Protein AF-A0A7K4G4E3-F1 (afdb_monomer)

Solvent-accessible surface area (backbone atoms only — not comparable to full-atom values): 9110 Å² total; per-residue (Å²): 132,83,66,64,87,77,74,51,61,65,72,62,51,48,51,67,51,49,50,60,50,50,50,50,53,49,53,54,52,49,50,55,51,52,54,52,49,54,35,45,72,76,30,66,53,52,35,51,12,53,59,68,32,43,65,60,52,48,51,53,50,51,51,33,51,50,55,17,52,54,46,23,55,55,30,32,52,26,49,74,71,69,35,61,68,57,23,52,50,48,53,55,49,45,54,56,48,45,54,51,52,38,53,52,48,38,54,53,44,64,68,41,46,66,55,53,40,55,76,66,67,50,54,74,77,29,40,53,53,20,50,56,53,43,52,56,49,42,68,49,40,52,64,50,33,52,48,35,43,52,48,22,52,27,58,37,75,68,40,59,67,61,38,53,52,54,55,56,57,74,78,107

Mean predicted aligned error: 9.21 Å

Sequence (172 aa):
MNNELIEQPIPKLIRKIATPASIGFFFSSMYNVVDTYWAGQLSTTALAAMTLSFPIFFLIIALGSGVGQGVTALVTNALGANDKEKAKTYATQSLTYALIATIILMIVGLFATPYLLQVMNAPSDVAKLAIDYTTIIFLGTFSFIITFAMNSLLNSTGDTKTFRNALVISFV

Foldseek 3Di:
DDPPVPPDDPVVVCCVPVVVVVVVVVVVVVVVVVVLVVLVVVDPLSSLLVVLLVVLLVVLVVVLLVLLVVLLVQLLVCVVVVNVVSNVVSLVVSLVVLQVSLVVSLVCSLVCLLVSCVVVVHDPSSSVSNSVVNNVVSVCSSVVSNLSSVLSSCVSVVNVVVNVVSVVVVVD

Secondary structure (DSSP, 8-state):
---HHHHS-HHHHHHHHHHHHHHHHHHHHHHHHHHHHHHHHH-HHHHHHHHHHHHHHHHHHHHHHHHHHHHHHHHHHHHHTT-HHHHHHHHHHHHHHHHHHHHHHHHHHHHHHHHHHHHTT--HHH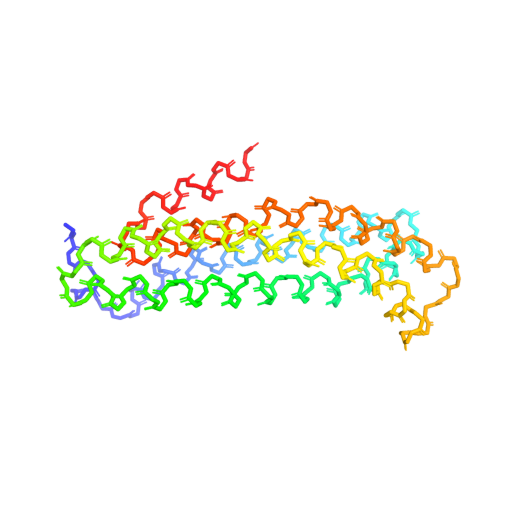HHHHHHHHHHHHHHHHHHHHHHHHHHHHHHTT-HHHHHHHHHHHT-

Nearest PDB structures (foldseek):
  4mlb-assembly1_C  TM=8.288E-01  e=1.553E-05  Pyrococcus furiosus
  6z70-assembly1_A  TM=7.415E-01  e=1.907E-02  Aquifex aeolicus VF5
  7php-assembly1_A  TM=7.989E-01  e=2.848E-02  Vibrio cholerae RC385
  6z71-assembly1_B  TM=7.756E-01  e=5.742E-02  Aquifex aeolicus VF5
  6fv7-assembly1_B  TM=7.492E-01  e=1.217E-01  Aquifex aeolicus VF5

Radius of gyration: 20.1 Å; Cα contacts (8 Å, |Δi|>4): 116; chains: 1; bounding box: 51×31×51 Å

Structure (mmCIF, N/CA/C/O backbone):
data_AF-A0A7K4G4E3-F1
#
_entry.id   AF-A0A7K4G4E3-F1
#
loop_
_atom_site.group_PDB
_atom_site.id
_atom_site.type_symbol
_atom_site.label_atom_id
_atom_site.label_alt_id
_atom_site.label_comp_id
_atom_site.label_asym_id
_atom_site.label_entity_id
_atom_site.label_seq_id
_atom_site.pdbx_PDB_ins_code
_atom_site.Cartn_x
_atom_site.Cartn_y
_atom_site.Cartn_z
_atom_site.occupancy
_atom_site.B_iso_or_equiv
_atom_site.auth_seq_id
_atom_site.auth_comp_id
_atom_site.auth_asym_id
_atom_site.auth_atom_id
_atom_site.pdbx_PDB_model_num
ATOM 1 N N . MET A 1 1 ? -23.482 13.261 18.204 1.00 39.91 1 MET A N 1
ATOM 2 C CA . MET A 1 1 ? -23.391 12.817 16.797 1.00 39.91 1 MET A CA 1
ATOM 3 C C . MET A 1 1 ? -24.754 13.088 16.192 1.00 39.91 1 MET A C 1
ATOM 5 O O . MET A 1 1 ? -25.700 12.445 16.613 1.00 39.91 1 MET A O 1
ATOM 9 N N . ASN A 1 2 ? -24.886 14.124 15.361 1.00 41.53 2 ASN A N 1
ATOM 10 C CA . ASN A 1 2 ? -26.189 14.537 14.830 1.00 41.53 2 ASN A CA 1
ATOM 11 C C . ASN A 1 2 ? -26.742 13.454 13.892 1.00 41.53 2 ASN A C 1
ATOM 13 O O . ASN A 1 2 ? -26.044 13.030 12.972 1.00 41.53 2 ASN A O 1
ATOM 17 N N . ASN A 1 3 ? -27.994 13.051 14.118 1.00 50.66 3 ASN A N 1
ATOM 18 C CA . ASN A 1 3 ? -28.762 12.041 13.376 1.00 50.66 3 ASN A CA 1
ATOM 19 C C . ASN A 1 3 ? -29.120 12.451 11.923 1.00 50.66 3 ASN A C 1
ATOM 21 O O . ASN A 1 3 ? -30.093 11.961 11.354 1.00 50.66 3 ASN A O 1
ATOM 25 N N . GLU A 1 4 ? -28.322 13.306 11.269 1.00 54.94 4 GLU A N 1
ATOM 26 C CA . GLU A 1 4 ? -28.583 13.777 9.895 1.00 54.94 4 GLU A CA 1
ATOM 27 C C . GLU A 1 4 ? -28.632 12.641 8.858 1.00 54.94 4 GLU A C 1
ATOM 29 O O . GLU A 1 4 ? -29.233 12.807 7.798 1.00 54.94 4 GLU A O 1
ATOM 34 N N . LEU A 1 5 ? -28.006 11.495 9.153 1.00 55.41 5 LEU A N 1
ATOM 35 C CA . LEU A 1 5 ? -27.989 10.319 8.277 1.00 55.41 5 LEU A CA 1
ATOM 36 C C . LEU A 1 5 ? -29.345 9.596 8.202 1.00 55.41 5 LEU A C 1
ATOM 38 O O . LEU A 1 5 ? -29.555 8.830 7.267 1.00 55.41 5 LEU A O 1
ATOM 42 N N . ILE A 1 6 ? -30.245 9.827 9.164 1.00 60.56 6 ILE A N 1
ATOM 43 C CA . ILE A 1 6 ? -31.520 9.098 9.297 1.00 60.56 6 ILE A CA 1
ATOM 44 C C . ILE A 1 6 ? -32.721 9.996 8.947 1.00 60.56 6 ILE A C 1
ATOM 46 O O . ILE A 1 6 ? -33.766 9.502 8.539 1.00 60.56 6 ILE A O 1
ATOM 50 N N . GLU A 1 7 ? -32.575 11.320 9.060 1.00 62.88 7 GLU A N 1
ATOM 51 C CA . GLU A 1 7 ? -33.688 12.273 8.915 1.00 62.88 7 GLU A CA 1
ATOM 52 C C . GLU A 1 7 ? -33.800 12.919 7.522 1.00 62.88 7 GLU A C 1
ATOM 54 O O . GLU A 1 7 ? -34.852 13.455 7.173 1.00 62.88 7 GLU A O 1
ATOM 59 N N . GLN A 1 8 ? -32.740 12.900 6.703 1.00 67.50 8 GLN A N 1
ATOM 60 C CA . GLN A 1 8 ? -32.761 13.565 5.394 1.00 67.50 8 GLN A CA 1
ATOM 61 C C . GLN A 1 8 ? -33.267 12.656 4.263 1.00 67.50 8 GLN A C 1
ATOM 63 O O . GLN A 1 8 ? -32.944 11.469 4.227 1.00 67.50 8 GLN A O 1
ATOM 68 N N . PRO A 1 9 ? -33.996 13.211 3.272 1.00 78.69 9 PRO A N 1
ATOM 69 C CA . PRO A 1 9 ? -34.456 12.442 2.123 1.00 78.69 9 PRO A CA 1
ATOM 70 C C . PRO A 1 9 ? -33.269 11.844 1.355 1.00 78.69 9 PRO A C 1
ATOM 72 O O . PRO A 1 9 ? -32.322 12.556 1.001 1.00 78.69 9 PRO A O 1
ATOM 75 N N . ILE A 1 10 ? -33.360 10.541 1.062 1.00 80.19 10 ILE A N 1
ATOM 76 C CA . ILE A 1 10 ? -32.310 9.714 0.438 1.00 80.19 10 ILE A CA 1
ATOM 77 C C . ILE A 1 10 ? -31.594 10.419 -0.738 1.00 80.19 10 ILE A C 1
ATOM 79 O O . ILE A 1 10 ? -30.362 10.433 -0.743 1.00 80.19 10 ILE A O 1
ATOM 83 N N . PRO A 1 11 ? -32.279 11.090 -1.692 1.00 81.62 11 PRO A N 1
ATOM 84 C CA . PRO A 1 11 ? -31.605 11.742 -2.821 1.00 81.62 11 PRO A CA 1
ATOM 85 C C . PRO A 1 11 ? -30.674 12.894 -2.410 1.00 81.62 11 PRO A C 1
ATOM 87 O O . PRO A 1 11 ? -29.607 13.079 -2.999 1.00 81.62 11 PRO A O 1
ATOM 90 N N . LYS A 1 12 ? -31.053 13.672 -1.386 1.00 80.31 12 LYS A N 1
ATOM 91 C CA . LYS A 1 12 ? -30.255 14.803 -0.884 1.00 80.31 12 LYS A CA 1
ATOM 92 C C . LYS A 1 12 ? -29.015 14.301 -0.148 1.00 80.31 12 LYS A C 1
ATOM 94 O O . LYS A 1 12 ? -27.931 14.858 -0.323 1.00 80.31 12 LYS A O 1
ATOM 99 N N . LEU A 1 13 ? -29.172 13.216 0.608 1.00 78.81 13 LEU A N 1
ATOM 100 C CA . LEU A 1 13 ? -28.081 12.560 1.319 1.00 78.81 13 LEU A CA 1
ATOM 101 C C . LEU A 1 13 ? -27.072 11.927 0.350 1.00 78.81 13 LEU A C 1
ATOM 103 O O . LEU A 1 13 ? -25.873 12.181 0.472 1.00 78.81 13 LEU A O 1
ATOM 107 N N . ILE A 1 14 ? -27.552 11.197 -0.665 1.00 82.06 14 ILE A N 1
ATOM 108 C CA . ILE A 1 14 ? -26.699 10.640 -1.725 1.00 82.06 14 ILE A CA 1
ATOM 109 C C . ILE A 1 14 ? -25.910 11.760 -2.395 1.00 82.06 14 ILE A C 1
ATOM 111 O O . ILE A 1 14 ? -24.695 11.656 -2.505 1.00 82.06 14 ILE A O 1
ATOM 115 N N . ARG A 1 15 ? -26.549 12.870 -2.782 1.00 83.50 15 ARG A N 1
ATOM 116 C CA . ARG A 1 15 ? -25.844 13.972 -3.452 1.00 83.50 15 ARG A CA 1
ATOM 117 C C . ARG A 1 15 ? -24.794 14.632 -2.548 1.00 83.50 15 ARG A C 1
ATOM 119 O O . ARG A 1 15 ? -23.713 14.960 -3.035 1.00 83.50 15 ARG A O 1
ATOM 126 N N . LYS A 1 16 ? -25.070 14.776 -1.246 1.00 79.50 16 LYS A N 1
ATOM 127 C CA . LYS A 1 16 ? -24.136 15.342 -0.251 1.00 79.50 16 LYS A CA 1
ATOM 128 C C . LYS A 1 16 ? -22.872 14.487 -0.077 1.00 79.50 16 LYS A C 1
ATOM 130 O O . LYS A 1 16 ? -21.809 15.053 0.150 1.00 79.50 16 LYS A O 1
ATOM 135 N N . ILE A 1 17 ? -22.973 13.161 -0.208 1.00 77.06 17 ILE A N 1
ATOM 136 C CA . ILE A 1 17 ? -21.845 12.223 -0.039 1.00 77.06 17 ILE A CA 1
ATOM 137 C C . ILE A 1 17 ? -21.164 11.908 -1.379 1.00 77.06 17 ILE A C 1
ATOM 139 O O . ILE A 1 17 ? -19.941 11.961 -1.493 1.00 77.06 17 ILE A O 1
ATOM 143 N N . ALA A 1 18 ? -21.948 11.613 -2.414 1.00 81.69 18 ALA A N 1
ATOM 144 C CA . ALA A 1 18 ? -21.447 11.183 -3.714 1.00 81.69 18 ALA A CA 1
ATOM 145 C C . ALA A 1 18 ? -20.700 12.298 -4.452 1.00 81.69 18 ALA A C 1
ATOM 147 O O . ALA A 1 18 ? -19.708 12.011 -5.112 1.00 81.69 18 ALA A O 1
ATOM 148 N N . THR A 1 19 ? -21.129 13.560 -4.330 1.00 84.06 19 THR A N 1
ATOM 149 C CA . THR A 1 19 ? -20.460 14.686 -5.008 1.00 84.06 19 THR A CA 1
ATOM 150 C C . THR A 1 19 ? -19.003 14.851 -4.550 1.00 84.06 19 THR A C 1
ATOM 152 O O . THR A 1 19 ? -18.118 14.769 -5.402 1.00 84.06 19 THR A O 1
ATOM 155 N N . PRO A 1 20 ? -18.697 15.019 -3.245 1.00 78.75 20 PRO A N 1
ATOM 156 C CA . PRO A 1 20 ? -17.308 15.138 -2.800 1.00 78.75 20 PRO A CA 1
ATOM 157 C C . PRO A 1 20 ? -16.498 13.857 -3.039 1.00 78.75 20 PRO A C 1
ATOM 159 O O . PRO A 1 20 ? -15.338 13.949 -3.435 1.00 78.75 20 PRO A O 1
ATOM 162 N N . ALA A 1 21 ? -17.097 12.671 -2.876 1.00 75.88 21 ALA A N 1
ATOM 163 C CA . ALA A 1 21 ? -16.414 11.409 -3.163 1.00 75.88 21 ALA A CA 1
ATOM 164 C C . ALA A 1 21 ? -16.020 11.286 -4.647 1.00 75.88 21 ALA A C 1
ATOM 166 O O . ALA A 1 21 ? -14.882 10.943 -4.954 1.00 75.88 21 ALA A O 1
ATOM 167 N N . SER A 1 22 ? -16.929 11.624 -5.568 1.00 86.50 22 SER A N 1
ATOM 168 C CA . SER A 1 22 ? -16.677 11.556 -7.016 1.00 86.50 22 SER A CA 1
ATOM 169 C C . SER A 1 22 ? -15.580 12.526 -7.449 1.00 86.50 22 SER A C 1
ATOM 171 O O . SER A 1 22 ? -14.731 12.166 -8.258 1.00 86.50 22 SER A O 1
ATOM 173 N N . ILE A 1 23 ? -15.560 13.735 -6.876 1.00 88.50 23 ILE A N 1
ATOM 174 C CA . ILE A 1 23 ? -14.480 14.704 -7.100 1.00 88.50 23 ILE A CA 1
ATOM 175 C C . ILE A 1 23 ? -13.144 14.128 -6.605 1.00 88.50 23 ILE A C 1
ATOM 177 O O . ILE A 1 23 ? -12.150 14.198 -7.322 1.00 88.50 23 ILE A O 1
ATOM 181 N N . GLY A 1 24 ? -13.124 13.502 -5.423 1.00 78.38 24 GLY A N 1
ATOM 182 C CA . GLY A 1 24 ? -11.931 12.835 -4.893 1.00 78.38 24 GLY A CA 1
ATOM 183 C C . GLY A 1 24 ? -11.394 11.740 -5.822 1.00 78.38 24 GLY A C 1
ATOM 184 O O . GLY A 1 24 ? -10.208 11.740 -6.151 1.00 78.38 24 GLY A O 1
ATOM 185 N N . PHE A 1 25 ? -12.268 10.854 -6.310 1.00 83.44 25 PHE A N 1
ATOM 186 C CA . PHE A 1 25 ? -11.887 9.828 -7.287 1.00 83.44 25 PHE A CA 1
ATOM 187 C C . PHE A 1 25 ? -11.391 10.430 -8.606 1.00 83.44 25 PHE A C 1
ATOM 189 O O . PHE A 1 25 ? -10.389 9.963 -9.140 1.00 83.44 25 PHE A O 1
ATOM 196 N N . PHE A 1 26 ? -12.024 11.498 -9.101 1.00 89.38 26 PHE A N 1
ATOM 197 C CA . PHE A 1 26 ? -11.589 12.188 -10.318 1.00 89.38 26 PHE A CA 1
ATOM 198 C C . PHE A 1 26 ? -10.159 12.734 -10.197 1.00 89.38 26 PHE A C 1
ATOM 200 O O . PHE A 1 26 ? -9.329 12.480 -11.070 1.00 89.38 26 PHE A O 1
ATOM 207 N N . PHE A 1 27 ? -9.842 13.433 -9.103 1.00 87.75 27 PHE A N 1
ATOM 208 C CA . PHE A 1 27 ? -8.487 13.943 -8.873 1.00 87.75 27 PHE A CA 1
ATOM 209 C C . PHE A 1 27 ? -7.467 12.818 -8.653 1.00 87.75 27 PHE A C 1
ATOM 211 O O . PHE A 1 27 ? -6.346 12.918 -9.146 1.00 87.75 27 PHE A O 1
ATOM 218 N N . SER A 1 28 ? -7.855 11.724 -7.990 1.00 76.62 28 SER A N 1
ATOM 219 C CA . SER A 1 28 ? -7.003 10.536 -7.848 1.00 76.62 28 SER A CA 1
ATOM 220 C C . SER A 1 28 ? -6.675 9.901 -9.206 1.00 76.62 28 SER A C 1
ATOM 222 O O . SER A 1 28 ? -5.514 9.594 -9.485 1.00 76.62 28 SER A O 1
ATOM 224 N N . SER A 1 29 ? -7.658 9.768 -10.098 1.00 83.56 29 SER A N 1
ATOM 225 C CA . SER A 1 29 ? -7.419 9.292 -11.465 1.00 83.56 29 SER A CA 1
ATOM 226 C C . SER A 1 29 ? -6.572 10.274 -12.279 1.00 83.56 29 SER A C 1
ATOM 228 O O . SER A 1 29 ? -5.651 9.842 -12.966 1.00 83.56 29 SER A O 1
ATOM 230 N N . MET A 1 30 ? -6.817 11.585 -12.172 1.00 86.88 30 MET A N 1
ATOM 231 C CA . MET A 1 30 ? -6.000 12.609 -12.840 1.00 86.88 30 MET A CA 1
ATOM 232 C C . MET A 1 30 ? -4.540 12.572 -12.383 1.00 86.88 30 MET A C 1
ATOM 234 O O . MET A 1 30 ? -3.652 12.693 -13.221 1.00 86.88 30 MET A O 1
ATOM 238 N N . TYR A 1 31 ? -4.281 12.355 -11.092 1.00 82.19 31 TYR A N 1
ATOM 239 C CA . TYR A 1 31 ? -2.923 12.187 -10.572 1.00 82.19 31 TYR A CA 1
ATOM 240 C C . TYR A 1 31 ? -2.199 11.014 -11.250 1.00 82.19 31 TYR A C 1
ATOM 242 O O . TYR A 1 31 ? -1.094 11.191 -11.754 1.00 82.19 31 TYR A O 1
ATOM 250 N N . ASN A 1 32 ? -2.860 9.855 -11.366 1.00 83.25 32 ASN A N 1
ATOM 251 C CA . ASN A 1 32 ? -2.302 8.697 -12.078 1.00 83.25 32 ASN A CA 1
ATOM 252 C C . ASN A 1 32 ? -2.019 9.006 -13.560 1.00 83.25 32 ASN A C 1
ATOM 254 O O . ASN A 1 32 ? -1.000 8.579 -14.100 1.00 83.25 32 ASN A O 1
ATOM 258 N N . VAL A 1 33 ? -2.896 9.769 -14.225 1.00 85.62 33 VAL A N 1
ATOM 259 C CA . VAL A 1 33 ? -2.691 10.189 -15.623 1.00 85.62 33 VAL A CA 1
ATOM 260 C C . VAL A 1 33 ? -1.483 11.113 -15.755 1.00 85.62 33 VAL A C 1
ATOM 262 O O . VAL A 1 33 ? -0.686 10.931 -16.671 1.00 85.62 33 VAL A O 1
ATOM 265 N N . VAL A 1 34 ? -1.330 12.087 -14.856 1.00 86.75 34 VAL A N 1
ATOM 266 C CA . VAL A 1 34 ? -0.198 13.025 -14.870 1.00 86.75 34 VAL A CA 1
ATOM 267 C C . VAL A 1 34 ? 1.122 12.285 -14.659 1.00 86.75 34 VAL A C 1
ATOM 269 O O . VAL A 1 34 ? 2.065 12.520 -15.412 1.00 86.75 34 VAL A O 1
ATOM 272 N N . ASP A 1 35 ? 1.177 11.361 -13.701 1.00 82.75 35 ASP A N 1
ATOM 273 C CA . ASP A 1 35 ? 2.369 10.547 -13.433 1.00 82.75 35 ASP A CA 1
ATOM 274 C C . ASP A 1 35 ? 2.757 9.700 -14.658 1.00 82.75 35 ASP A C 1
ATOM 276 O O . ASP A 1 35 ? 3.883 9.755 -15.155 1.00 82.75 35 ASP A O 1
ATOM 280 N N . THR A 1 36 ? 1.764 9.033 -15.255 1.00 81.50 36 THR A N 1
ATOM 281 C CA . THR A 1 36 ? 1.933 8.257 -16.493 1.00 81.50 36 THR A CA 1
ATOM 282 C C . THR A 1 36 ? 2.391 9.129 -17.666 1.00 81.50 36 THR A C 1
ATOM 284 O O . THR A 1 36 ? 3.241 8.715 -18.457 1.00 81.50 36 THR A O 1
ATOM 287 N N . TYR A 1 37 ? 1.852 10.344 -17.791 1.00 84.81 37 TYR A N 1
ATOM 288 C CA . TYR A 1 37 ? 2.214 11.284 -18.850 1.00 84.81 37 TYR A CA 1
ATOM 289 C C . TYR A 1 37 ? 3.678 11.722 -18.741 1.00 84.81 37 TYR A C 1
ATOM 291 O O . TYR A 1 37 ? 4.408 11.670 -19.733 1.00 84.81 37 TYR A O 1
ATOM 299 N N . TRP A 1 38 ? 4.133 12.103 -17.545 1.00 82.94 38 TRP A N 1
ATOM 300 C CA . TRP A 1 38 ? 5.530 12.484 -17.320 1.00 82.94 38 TRP A CA 1
ATOM 301 C C . TRP A 1 38 ? 6.488 11.303 -17.501 1.00 82.94 38 TRP A C 1
ATOM 303 O O . TRP A 1 38 ? 7.534 11.467 -18.131 1.00 82.94 38 TRP A O 1
ATOM 313 N N . ALA A 1 39 ? 6.110 10.104 -17.050 1.00 79.38 39 ALA A N 1
ATOM 314 C CA . ALA A 1 39 ? 6.875 8.884 -17.309 1.00 79.38 39 ALA A CA 1
ATOM 315 C C . ALA A 1 39 ? 7.008 8.593 -18.818 1.00 79.38 39 ALA A C 1
ATOM 317 O O . ALA A 1 39 ? 8.088 8.234 -19.290 1.00 79.38 39 ALA A O 1
ATOM 318 N N . GLY A 1 40 ? 5.939 8.809 -19.593 1.00 80.81 40 GLY A N 1
ATOM 319 C CA . GLY A 1 40 ? 5.952 8.676 -21.053 1.00 80.81 40 GLY A CA 1
ATOM 320 C C . GLY A 1 40 ? 6.807 9.723 -21.773 1.00 80.81 40 GLY A C 1
ATOM 321 O O . GLY A 1 40 ? 7.419 9.402 -22.790 1.00 80.81 40 GLY A O 1
ATOM 322 N N . GLN A 1 41 ? 6.890 10.949 -21.245 1.00 83.06 41 GLN A N 1
ATOM 323 C CA . GLN A 1 41 ? 7.772 12.002 -21.771 1.00 83.06 41 GLN A CA 1
ATOM 324 C C . GLN A 1 41 ? 9.258 11.723 -21.494 1.00 83.06 41 GLN A C 1
ATOM 326 O O . GLN A 1 41 ? 10.107 12.133 -22.282 1.00 83.06 41 GLN A O 1
ATOM 331 N N . LEU A 1 42 ? 9.580 11.018 -20.404 1.00 81.62 42 LEU A N 1
ATOM 332 C CA . LEU A 1 42 ? 10.951 10.605 -20.083 1.00 81.62 42 LEU A CA 1
ATOM 333 C C . LEU A 1 42 ? 11.477 9.547 -21.062 1.00 81.62 42 LEU A C 1
ATOM 335 O O . LEU A 1 42 ? 12.580 9.690 -21.586 1.00 81.62 42 LEU A O 1
ATOM 339 N N . SER A 1 43 ? 10.715 8.472 -21.286 1.00 84.44 43 SER A N 1
ATOM 340 C CA . SER A 1 43 ? 11.030 7.429 -22.271 1.00 84.44 43 SER A CA 1
ATOM 341 C C . SER A 1 43 ? 9.869 6.441 -22.416 1.00 84.44 43 SER A C 1
ATOM 343 O O . SER A 1 43 ? 9.199 6.096 -21.441 1.00 84.44 43 SER A O 1
ATOM 345 N N . THR A 1 44 ? 9.694 5.878 -23.613 1.00 85.31 44 THR A N 1
ATOM 346 C CA . THR A 1 44 ? 8.781 4.745 -23.841 1.00 85.31 44 THR A CA 1
ATOM 347 C C . THR A 1 44 ? 9.156 3.524 -22.994 1.00 85.31 44 THR A C 1
ATOM 349 O O . THR A 1 44 ? 8.270 2.827 -22.497 1.00 85.31 44 THR A O 1
ATOM 352 N N . THR A 1 45 ? 10.453 3.300 -22.756 1.00 84.56 45 THR A N 1
ATOM 353 C CA . THR A 1 45 ? 10.972 2.231 -21.888 1.00 84.56 45 THR A CA 1
ATOM 354 C C . THR A 1 45 ? 10.577 2.456 -20.424 1.00 84.56 45 THR A C 1
ATOM 356 O O . THR A 1 45 ? 10.241 1.498 -19.730 1.00 84.56 45 THR A O 1
ATOM 359 N N . ALA A 1 46 ? 10.557 3.711 -19.954 1.00 82.75 46 ALA A N 1
ATOM 360 C CA . ALA A 1 46 ? 10.167 4.050 -18.582 1.00 82.75 46 ALA A CA 1
ATOM 361 C C . ALA A 1 46 ? 8.666 3.814 -18.345 1.00 82.75 46 ALA A C 1
ATOM 363 O O . ALA A 1 46 ? 8.281 3.179 -17.363 1.00 82.75 46 ALA A O 1
ATOM 364 N N . LEU A 1 47 ? 7.823 4.236 -19.291 1.00 84.75 47 LEU A N 1
ATOM 365 C CA . LEU A 1 47 ? 6.383 3.976 -19.244 1.00 84.75 47 LEU A CA 1
ATOM 366 C C . LEU A 1 47 ? 6.055 2.470 -19.283 1.00 84.75 47 LEU A C 1
ATOM 368 O O . LEU A 1 47 ? 5.196 1.992 -18.533 1.00 84.75 47 LEU A O 1
ATOM 372 N N . ALA A 1 48 ? 6.758 1.706 -20.124 1.00 85.56 48 ALA A N 1
ATOM 373 C CA . ALA A 1 48 ? 6.610 0.253 -20.186 1.00 85.56 48 ALA A CA 1
ATOM 374 C C . ALA A 1 48 ? 7.026 -0.421 -18.866 1.00 85.56 48 ALA A C 1
ATOM 376 O O . ALA A 1 48 ? 6.307 -1.288 -18.367 1.00 85.56 48 ALA A O 1
ATOM 377 N N . ALA A 1 49 ? 8.135 0.015 -18.261 1.00 86.50 49 ALA A N 1
ATOM 378 C CA . ALA A 1 49 ? 8.608 -0.501 -16.978 1.00 86.50 49 ALA A CA 1
ATOM 379 C C . ALA A 1 49 ? 7.606 -0.238 -15.844 1.00 86.50 49 ALA A C 1
ATOM 381 O O . ALA A 1 49 ? 7.318 -1.143 -15.056 1.00 86.50 49 ALA A O 1
ATOM 382 N N . MET A 1 50 ? 7.015 0.960 -15.795 1.00 86.06 50 MET A N 1
ATOM 383 C CA . MET A 1 50 ? 5.976 1.304 -14.820 1.00 86.06 50 MET A CA 1
ATOM 384 C C . MET A 1 50 ? 4.739 0.406 -14.976 1.00 86.06 50 MET A C 1
ATOM 386 O O . MET A 1 50 ? 4.230 -0.140 -13.997 1.00 86.06 50 MET A O 1
ATOM 390 N N . THR A 1 51 ? 4.305 0.180 -16.218 1.00 86.25 51 THR A N 1
ATOM 391 C CA . THR A 1 51 ? 3.149 -0.677 -16.528 1.00 86.25 51 THR A CA 1
ATOM 392 C C . THR A 1 51 ? 3.395 -2.135 -16.129 1.00 86.25 51 THR A C 1
ATOM 394 O O . THR A 1 51 ? 2.517 -2.770 -15.548 1.00 86.25 51 THR A O 1
ATOM 397 N N . LEU A 1 52 ? 4.595 -2.668 -16.384 1.00 88.50 52 LEU A N 1
ATOM 398 C CA . LEU A 1 52 ? 4.970 -4.034 -15.992 1.00 88.50 52 LEU A CA 1
ATOM 399 C C . LEU A 1 52 ? 5.155 -4.198 -14.479 1.00 88.50 52 LEU A C 1
ATOM 401 O O . LEU A 1 52 ? 4.949 -5.289 -13.952 1.00 88.50 52 LEU A O 1
ATOM 405 N N . SER A 1 53 ? 5.505 -3.122 -13.774 1.00 88.06 53 SER A N 1
ATOM 406 C CA . SER A 1 53 ? 5.635 -3.125 -12.311 1.00 88.06 53 SER A CA 1
ATOM 407 C C . SER A 1 53 ? 4.273 -3.044 -11.607 1.00 88.06 53 SER A C 1
ATOM 409 O O . SER A 1 53 ? 4.148 -3.437 -10.446 1.00 88.06 53 SER A O 1
ATOM 411 N N . PHE A 1 54 ? 3.226 -2.574 -12.298 1.00 86.19 54 PHE A N 1
ATOM 412 C CA . PHE A 1 54 ? 1.903 -2.350 -11.711 1.00 86.19 54 PHE A CA 1
ATOM 413 C C . PHE A 1 54 ? 1.253 -3.610 -11.107 1.00 86.19 54 PHE A C 1
ATOM 415 O O . PHE A 1 54 ? 0.775 -3.525 -9.976 1.00 86.19 54 PHE A O 1
ATOM 422 N N . PRO A 1 55 ? 1.255 -4.797 -11.752 1.00 87.94 55 PRO A N 1
ATOM 423 C CA . PRO A 1 55 ? 0.736 -6.018 -11.130 1.00 87.94 55 PRO A CA 1
ATOM 424 C C . PRO A 1 55 ? 1.475 -6.399 -9.842 1.00 87.94 55 PRO A C 1
ATOM 426 O O . PRO A 1 55 ? 0.854 -6.874 -8.893 1.00 87.94 55 PRO A O 1
ATOM 429 N N . ILE A 1 56 ? 2.788 -6.153 -9.784 1.00 87.75 56 ILE A N 1
ATOM 430 C CA . ILE A 1 56 ? 3.598 -6.419 -8.589 1.00 87.75 56 ILE A CA 1
ATOM 431 C C . ILE A 1 56 ? 3.188 -5.463 -7.465 1.00 87.75 56 ILE A C 1
ATOM 433 O O . ILE A 1 56 ? 2.935 -5.895 -6.341 1.00 87.75 56 ILE A O 1
ATOM 437 N N . PHE A 1 57 ? 3.030 -4.176 -7.781 1.00 86.56 57 PHE A N 1
ATOM 438 C CA . PHE A 1 57 ? 2.506 -3.191 -6.837 1.00 86.56 57 PHE A CA 1
ATOM 439 C C . PHE A 1 57 ? 1.093 -3.545 -6.350 1.00 86.56 57 PHE A C 1
ATOM 441 O O . PHE A 1 57 ? 0.800 -3.471 -5.156 1.00 86.56 57 PHE A O 1
ATOM 448 N N . PHE A 1 58 ? 0.225 -4.006 -7.250 1.00 87.50 58 PHE A N 1
ATOM 449 C CA . PHE A 1 58 ? -1.127 -4.430 -6.906 1.00 87.50 58 PHE A CA 1
ATOM 450 C C . PHE A 1 58 ? -1.137 -5.620 -5.935 1.00 87.50 58 PHE A C 1
ATOM 452 O O . PHE A 1 58 ? -1.941 -5.634 -5.004 1.00 87.50 58 PHE A O 1
ATOM 459 N N . LEU A 1 59 ? -0.221 -6.584 -6.086 1.00 87.31 59 LEU A N 1
ATOM 460 C CA . LEU A 1 59 ? -0.068 -7.691 -5.134 1.00 87.31 59 LEU A CA 1
ATOM 461 C C . LEU A 1 59 ? 0.306 -7.199 -3.732 1.00 87.31 59 LEU A C 1
ATOM 463 O O . LEU A 1 59 ? -0.247 -7.688 -2.747 1.00 87.31 59 LEU A O 1
ATOM 467 N N . ILE A 1 60 ? 1.195 -6.208 -3.635 1.00 85.62 60 ILE A N 1
ATOM 468 C CA . ILE A 1 60 ? 1.569 -5.592 -2.355 1.00 85.62 60 ILE A CA 1
ATOM 469 C C . ILE A 1 60 ? 0.341 -4.956 -1.695 1.00 85.62 60 ILE A C 1
ATOM 471 O O . ILE A 1 60 ? 0.077 -5.204 -0.515 1.00 85.62 60 ILE A O 1
ATOM 475 N N . ILE A 1 61 ? -0.444 -4.188 -2.460 1.00 86.00 61 ILE A N 1
ATOM 476 C CA . ILE A 1 61 ? -1.684 -3.572 -1.968 1.00 86.00 61 ILE A CA 1
ATOM 477 C C . ILE A 1 61 ? -2.677 -4.646 -1.515 1.00 86.00 61 ILE A C 1
ATOM 479 O O . ILE A 1 61 ? -3.243 -4.535 -0.427 1.00 86.00 61 ILE A O 1
ATOM 483 N N . ALA A 1 62 ? -2.891 -5.684 -2.325 1.00 88.56 62 ALA A N 1
ATOM 484 C CA . ALA A 1 62 ? -3.837 -6.754 -2.028 1.00 88.56 62 ALA A CA 1
ATOM 485 C C . ALA A 1 62 ? -3.470 -7.488 -0.730 1.00 88.56 62 ALA A C 1
ATOM 487 O O . ALA A 1 62 ? -4.337 -7.740 0.108 1.00 88.56 62 ALA A O 1
ATOM 488 N N . LEU A 1 63 ? -2.185 -7.776 -0.524 1.00 86.00 63 LEU A N 1
ATOM 489 C CA . LEU A 1 63 ? -1.699 -8.445 0.681 1.00 86.00 63 LEU A CA 1
ATOM 490 C C . LEU A 1 63 ? -1.767 -7.530 1.909 1.00 86.00 63 LEU A C 1
ATOM 492 O O . LEU A 1 63 ? -2.246 -7.963 2.957 1.00 86.00 63 LEU A O 1
ATOM 496 N N . GLY A 1 64 ? -1.386 -6.255 1.776 1.00 84.56 64 GLY A N 1
ATOM 497 C CA . GLY A 1 64 ? -1.539 -5.262 2.844 1.00 84.56 64 GLY A CA 1
ATOM 498 C C . GLY A 1 64 ? -3.002 -5.064 3.256 1.00 84.56 64 GLY A C 1
ATOM 499 O O . GLY A 1 64 ? -3.323 -5.058 4.447 1.00 84.56 64 GLY A O 1
ATOM 500 N N . SER A 1 65 ? -3.907 -4.993 2.277 1.00 85.19 65 SER A N 1
ATOM 501 C CA . SER A 1 65 ? -5.353 -4.938 2.502 1.00 85.19 65 SER A CA 1
ATOM 502 C C . SER A 1 65 ? -5.881 -6.211 3.168 1.00 85.19 65 SER A C 1
ATOM 504 O O . SER A 1 65 ? -6.677 -6.120 4.101 1.00 85.19 65 SER A O 1
ATOM 506 N N . GLY A 1 66 ? -5.420 -7.392 2.747 1.00 87.56 66 GLY A N 1
ATOM 507 C CA . GLY A 1 66 ? -5.806 -8.671 3.347 1.00 87.56 66 GLY A CA 1
ATOM 508 C C . GLY A 1 66 ? -5.420 -8.770 4.824 1.00 87.56 66 GLY A C 1
ATOM 509 O O . GLY A 1 66 ? -6.258 -9.123 5.657 1.00 87.56 66 GLY A O 1
ATOM 510 N N . VAL A 1 67 ? -4.186 -8.383 5.167 1.00 84.81 67 VAL A N 1
ATOM 511 C CA . VAL A 1 67 ? -3.729 -8.308 6.566 1.00 84.81 67 VAL A CA 1
ATOM 512 C C . VAL A 1 67 ? -4.585 -7.316 7.352 1.00 84.81 67 VAL A C 1
ATOM 514 O O . VAL A 1 67 ? -5.085 -7.660 8.422 1.00 84.81 67 VAL A O 1
ATOM 517 N N . GLY A 1 68 ? -4.814 -6.119 6.806 1.00 84.44 68 GLY A N 1
ATOM 518 C CA . GLY A 1 68 ? -5.653 -5.101 7.439 1.00 84.44 68 GLY A CA 1
ATOM 519 C C . GLY A 1 68 ? -7.069 -5.597 7.751 1.00 84.44 68 GLY A C 1
ATOM 520 O O . GLY A 1 68 ? -7.531 -5.490 8.887 1.00 84.44 68 GLY A O 1
ATOM 521 N N . GLN A 1 69 ? -7.728 -6.237 6.783 1.00 86.19 69 GLN A N 1
ATOM 522 C CA . GLN A 1 69 ? -9.069 -6.796 6.971 1.00 86.19 69 GLN A CA 1
ATOM 523 C C . GLN A 1 69 ? -9.107 -7.914 8.023 1.00 86.19 69 GLN A C 1
ATOM 525 O O . GLN A 1 69 ? -10.037 -7.957 8.831 1.00 86.19 69 GLN A O 1
ATOM 530 N N . GLY A 1 70 ? -8.091 -8.783 8.065 1.00 87.38 70 GLY A N 1
ATOM 531 C CA . GLY A 1 70 ? -7.975 -9.815 9.099 1.00 87.38 70 GLY A CA 1
ATOM 532 C C . GLY A 1 70 ? -7.853 -9.223 10.507 1.00 87.38 70 GLY A C 1
ATOM 533 O O . GLY A 1 70 ? -8.535 -9.667 11.433 1.00 87.38 70 GLY A O 1
ATOM 534 N N . VAL A 1 71 ? -7.042 -8.172 10.659 1.00 85.69 71 VAL A N 1
ATOM 535 C CA . VAL A 1 71 ? -6.901 -7.432 11.923 1.00 85.69 71 VAL A CA 1
ATOM 536 C C . VAL A 1 71 ? -8.224 -6.794 12.325 1.00 85.69 71 VAL A C 1
ATOM 538 O O . VAL A 1 71 ? -8.639 -6.935 13.478 1.00 85.69 71 VAL A O 1
ATOM 541 N N . THR A 1 72 ? -8.915 -6.150 11.381 1.00 85.81 72 THR A N 1
ATOM 542 C CA . THR A 1 72 ? -10.214 -5.536 11.656 1.00 85.81 72 THR A CA 1
ATOM 543 C C . THR A 1 72 ? -11.236 -6.550 12.141 1.00 85.81 72 THR A C 1
ATOM 545 O O . THR A 1 72 ? -11.871 -6.325 13.168 1.00 85.81 72 THR A O 1
ATOM 548 N N . ALA A 1 73 ? -11.342 -7.705 11.484 1.00 87.69 73 ALA A N 1
ATOM 549 C CA . ALA A 1 73 ? -12.264 -8.754 11.906 1.00 87.69 73 ALA A CA 1
ATOM 550 C C . ALA A 1 73 ? -11.988 -9.233 13.345 1.00 87.69 73 ALA A C 1
ATOM 552 O O . ALA A 1 73 ? -12.915 -9.341 14.149 1.00 87.69 73 ALA A O 1
ATOM 553 N N . LEU A 1 74 ? -10.722 -9.482 13.700 1.00 87.44 74 LEU A N 1
ATOM 554 C CA . LEU A 1 74 ? -10.347 -9.960 15.038 1.00 87.44 74 LEU A CA 1
ATOM 555 C C . LEU A 1 74 ? -10.610 -8.915 16.130 1.00 87.44 74 LEU A C 1
ATOM 557 O O . LEU A 1 74 ? -11.189 -9.238 17.172 1.00 87.44 74 LEU A O 1
ATOM 561 N N . VAL A 1 75 ? -10.212 -7.662 15.895 1.00 86.56 75 VAL A N 1
ATOM 562 C CA . VAL A 1 75 ? -10.371 -6.576 16.873 1.00 86.56 75 VAL A CA 1
ATOM 563 C C . VAL A 1 75 ? -11.844 -6.206 17.038 1.00 86.56 75 VAL A C 1
ATOM 565 O O . VAL A 1 75 ? -12.313 -6.095 18.171 1.00 86.56 75 VAL A O 1
ATOM 568 N N . THR A 1 76 ? -12.603 -6.082 15.945 1.00 84.12 76 THR A N 1
ATOM 569 C CA . THR A 1 76 ? -14.044 -5.795 16.002 1.00 84.12 76 THR A CA 1
ATOM 570 C C . THR A 1 76 ? -14.816 -6.910 16.706 1.00 84.12 76 THR A C 1
ATOM 572 O O . THR A 1 76 ? -15.678 -6.607 17.529 1.00 84.12 76 THR A O 1
ATOM 575 N N . ASN A 1 77 ? -14.479 -8.184 16.477 1.00 88.06 77 ASN A N 1
ATOM 576 C CA . ASN A 1 77 ? -15.115 -9.297 17.190 1.00 88.06 77 ASN A CA 1
ATOM 577 C C . ASN A 1 77 ? -14.835 -9.258 18.703 1.00 88.06 77 ASN A C 1
ATOM 579 O O . ASN A 1 77 ? -15.756 -9.439 19.499 1.00 88.06 77 ASN A O 1
ATOM 583 N N . ALA A 1 78 ? -13.593 -8.979 19.116 1.00 86.94 78 ALA A N 1
ATOM 584 C CA . ALA A 1 78 ? -13.244 -8.859 20.536 1.00 86.94 78 ALA A CA 1
ATOM 585 C C . ALA A 1 78 ? -13.959 -7.676 21.214 1.00 86.94 78 ALA A C 1
ATOM 587 O O . ALA A 1 78 ? -14.475 -7.811 22.325 1.00 86.94 78 ALA A O 1
ATOM 588 N N . LEU A 1 79 ? -14.050 -6.535 20.522 1.00 83.81 79 LEU A N 1
ATOM 589 C CA . LEU A 1 79 ? -14.801 -5.371 20.995 1.00 83.81 79 LEU A CA 1
ATOM 590 C C . LEU A 1 79 ? -16.307 -5.656 21.085 1.00 83.81 79 LEU A C 1
ATOM 592 O O . LEU A 1 79 ? -16.931 -5.274 22.073 1.00 83.81 79 LEU A O 1
ATOM 596 N N . GLY A 1 80 ? -16.879 -6.361 20.105 1.00 84.81 80 GLY A N 1
ATOM 597 C CA . GLY A 1 80 ? -18.285 -6.780 20.111 1.00 84.81 80 GLY A CA 1
ATOM 598 C C . GLY A 1 80 ? -18.626 -7.742 21.254 1.00 84.81 80 GLY A C 1
ATOM 599 O O . GLY A 1 80 ? -19.725 -7.682 21.800 1.00 84.81 80 GLY A O 1
ATOM 600 N N . ALA A 1 81 ? -17.664 -8.564 21.683 1.00 89.94 81 ALA A N 1
ATOM 601 C CA . ALA A 1 81 ? -17.771 -9.415 22.870 1.00 89.94 81 ALA A CA 1
ATOM 602 C C . ALA A 1 81 ? -17.538 -8.664 24.201 1.00 89.94 81 ALA A C 1
ATOM 604 O O . ALA A 1 81 ? -17.536 -9.284 25.263 1.00 89.94 81 ALA A O 1
ATOM 605 N N . ASN A 1 82 ? -17.336 -7.340 24.159 1.00 86.31 82 ASN A N 1
ATOM 606 C CA . ASN A 1 82 ? -17.006 -6.482 25.302 1.00 86.31 82 ASN A CA 1
ATOM 607 C C . ASN A 1 82 ? -15.688 -6.867 26.022 1.00 86.31 82 ASN A C 1
ATOM 609 O O . ASN A 1 82 ? -15.455 -6.470 27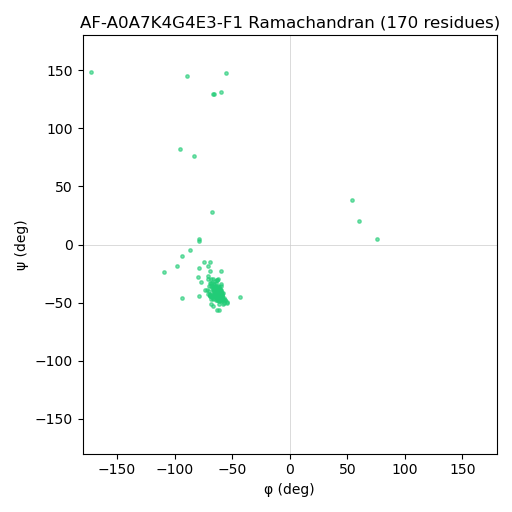.165 1.00 86.31 82 ASN A O 1
ATOM 613 N N . ASP A 1 83 ? -14.802 -7.609 25.345 1.00 89.75 83 ASP A N 1
ATOM 614 C CA . ASP A 1 83 ? -13.514 -8.083 25.865 1.00 89.75 83 ASP A CA 1
ATOM 615 C C . ASP A 1 83 ? -12.386 -7.122 25.451 1.00 89.75 83 ASP A C 1
ATOM 617 O O . ASP A 1 83 ? -11.672 -7.300 24.457 1.00 89.75 83 ASP A O 1
ATOM 621 N N . LYS A 1 84 ? -12.252 -6.039 26.223 1.00 82.69 84 LYS A N 1
ATOM 622 C CA . LYS A 1 84 ? -11.289 -4.959 25.947 1.00 82.69 84 LYS A CA 1
ATOM 623 C C . LYS A 1 84 ? -9.831 -5.400 26.094 1.00 82.69 84 LYS A C 1
ATOM 625 O O . LYS A 1 84 ? -8.965 -4.862 25.405 1.00 82.69 84 LYS A O 1
ATOM 630 N N . GLU A 1 85 ? -9.556 -6.368 26.966 1.00 86.75 85 GLU A N 1
ATOM 631 C CA . GLU A 1 85 ? -8.207 -6.912 27.158 1.00 86.75 85 GLU A CA 1
ATOM 632 C C . GLU A 1 85 ? -7.753 -7.695 25.923 1.00 86.75 85 GLU A C 1
ATOM 634 O O . GLU A 1 85 ? -6.658 -7.446 25.396 1.00 86.75 85 GLU A O 1
ATOM 639 N N . LYS A 1 86 ? -8.614 -8.572 25.386 1.00 86.62 86 LYS A N 1
ATOM 640 C CA . LYS A 1 86 ? -8.314 -9.268 24.127 1.00 86.62 86 LYS A CA 1
ATOM 641 C C . LYS A 1 86 ? -8.206 -8.309 22.952 1.00 86.62 86 LYS A C 1
ATOM 643 O O . LYS A 1 86 ? -7.277 -8.448 22.162 1.00 86.62 86 LYS A O 1
ATOM 648 N N . ALA A 1 87 ? -9.078 -7.305 22.859 1.00 81.12 87 ALA A N 1
ATOM 649 C CA . ALA A 1 87 ? -8.995 -6.304 21.795 1.00 81.12 87 ALA A CA 1
ATOM 650 C C . ALA A 1 87 ? -7.643 -5.563 21.800 1.00 81.12 87 ALA A C 1
ATOM 652 O O . ALA A 1 87 ? -7.015 -5.416 20.751 1.00 81.12 87 ALA A O 1
ATOM 653 N N . LYS A 1 88 ? -7.151 -5.161 22.982 1.00 81.50 88 LYS A N 1
ATOM 654 C CA . LYS A 1 88 ? -5.824 -4.541 23.132 1.00 81.50 88 LYS A CA 1
ATOM 655 C C . LYS A 1 88 ? -4.698 -5.496 22.731 1.00 81.50 88 LYS A C 1
ATOM 657 O O . LYS A 1 88 ? -3.748 -5.072 22.077 1.00 81.50 88 LYS A O 1
ATOM 662 N N . THR A 1 89 ? -4.818 -6.768 23.100 1.00 87.56 89 THR A N 1
ATOM 663 C CA . THR A 1 89 ? -3.826 -7.804 22.774 1.00 87.56 89 THR A CA 1
ATOM 664 C C . THR A 1 89 ? -3.761 -8.062 21.270 1.00 87.56 89 THR A C 1
ATOM 666 O O . THR A 1 89 ? -2.673 -8.110 20.702 1.00 87.56 89 THR A O 1
ATOM 669 N N . TYR A 1 90 ? -4.907 -8.157 20.593 1.00 86.81 90 TYR A N 1
ATOM 670 C CA . TYR A 1 90 ? -4.948 -8.281 19.136 1.00 86.81 90 TYR A CA 1
ATOM 671 C C . TYR A 1 90 ? -4.423 -7.030 18.439 1.00 86.81 90 TYR A C 1
ATOM 673 O O . TYR A 1 90 ? -3.708 -7.148 17.447 1.00 86.81 90 TYR A O 1
ATOM 681 N N . ALA A 1 91 ? -4.692 -5.840 18.981 1.00 81.50 91 ALA A N 1
ATOM 682 C CA . ALA A 1 91 ? -4.152 -4.604 18.432 1.00 81.50 91 ALA A CA 1
ATOM 683 C C . ALA A 1 91 ? -2.615 -4.570 18.478 1.00 81.50 91 ALA A C 1
ATOM 685 O O . ALA A 1 91 ? -1.978 -4.289 17.463 1.00 81.50 91 ALA A O 1
ATOM 686 N N . THR A 1 92 ? -1.993 -4.918 19.605 1.00 82.94 92 THR A N 1
ATOM 687 C CA . THR A 1 92 ? -0.523 -4.945 19.699 1.00 82.94 92 THR A CA 1
ATOM 688 C C . THR A 1 92 ? 0.091 -6.069 18.867 1.00 82.94 92 THR A C 1
ATOM 690 O O . THR A 1 92 ? 1.054 -5.824 18.139 1.00 82.94 92 THR A O 1
ATOM 693 N N . GLN A 1 93 ? -0.491 -7.271 18.895 1.00 87.94 93 GLN A N 1
ATOM 694 C CA . GLN A 1 93 ? -0.030 -8.397 18.074 1.00 87.94 93 GLN A CA 1
ATOM 695 C C . GLN A 1 93 ? -0.142 -8.106 16.576 1.00 87.94 93 GLN A C 1
ATOM 697 O O . GLN A 1 93 ? 0.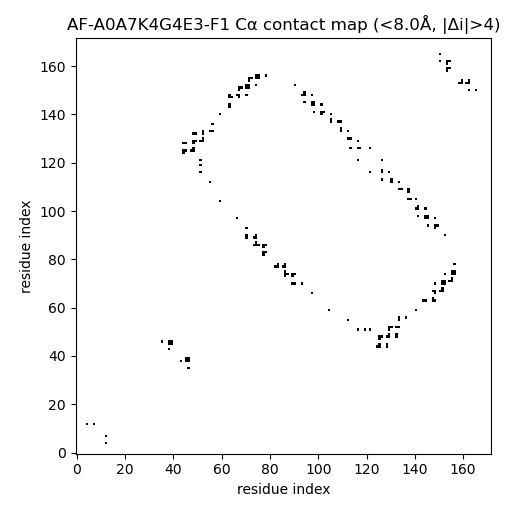744 -8.493 15.816 1.00 87.94 93 GLN A O 1
ATOM 702 N N . SER A 1 94 ? -1.187 -7.393 16.150 1.00 85.62 94 SER A N 1
ATOM 703 C CA . SER A 1 94 ? -1.376 -7.033 14.745 1.00 85.62 94 SER A CA 1
ATOM 704 C C . SER A 1 94 ? -0.252 -6.158 14.204 1.00 85.62 94 SER A C 1
ATOM 706 O O . SER A 1 94 ? 0.172 -6.355 13.069 1.00 85.62 94 SER A O 1
ATOM 708 N N . LEU A 1 95 ? 0.284 -5.244 15.019 1.00 83.44 95 LEU A N 1
ATOM 709 C CA . LEU A 1 95 ? 1.389 -4.382 14.617 1.00 83.44 95 LEU A CA 1
ATOM 710 C C . LEU A 1 95 ? 2.681 -5.193 14.454 1.00 83.44 95 LEU A C 1
ATOM 712 O O . LEU A 1 95 ? 3.384 -5.047 13.457 1.00 83.44 95 LEU A O 1
ATOM 716 N N . THR A 1 96 ? 2.962 -6.104 15.390 1.00 86.88 96 THR A N 1
ATOM 717 C CA . THR A 1 96 ? 4.094 -7.035 15.275 1.00 86.88 96 THR A CA 1
ATOM 718 C C . THR A 1 96 ? 3.946 -7.949 14.058 1.00 86.88 96 THR A C 1
ATOM 720 O O . THR A 1 96 ? 4.907 -8.145 13.315 1.00 86.88 96 THR A O 1
ATOM 723 N N . TYR A 1 97 ? 2.743 -8.468 13.805 1.00 87.25 97 TYR A N 1
ATOM 724 C CA . TYR A 1 97 ? 2.469 -9.307 12.642 1.00 87.25 97 TYR A CA 1
ATOM 725 C C . TYR A 1 97 ? 2.612 -8.529 11.330 1.00 87.25 97 TYR A C 1
ATOM 727 O O . TYR A 1 97 ? 3.214 -9.036 10.390 1.00 87.25 97 TYR A O 1
ATOM 735 N N . ALA A 1 98 ? 2.140 -7.282 11.276 1.00 85.75 98 ALA A N 1
ATOM 736 C CA . ALA A 1 98 ? 2.294 -6.403 10.120 1.00 85.75 98 ALA A CA 1
ATOM 737 C C . ALA A 1 98 ? 3.774 -6.131 9.799 1.00 85.75 98 ALA A C 1
ATOM 739 O O . ALA A 1 98 ? 4.166 -6.178 8.631 1.00 85.75 98 ALA A O 1
ATOM 740 N N . LEU A 1 99 ? 4.616 -5.923 10.819 1.00 86.56 99 LEU A N 1
ATOM 741 C CA . LEU A 1 99 ? 6.067 -5.775 10.647 1.00 86.56 99 LEU A CA 1
ATOM 742 C C . LEU A 1 99 ? 6.704 -7.043 10.062 1.00 86.56 99 LEU A C 1
ATOM 744 O O . LEU A 1 99 ? 7.447 -6.966 9.084 1.00 86.56 99 LEU A O 1
ATOM 748 N N . ILE A 1 100 ? 6.376 -8.214 10.614 1.00 89.81 100 ILE A N 1
ATOM 749 C CA . ILE A 1 100 ? 6.888 -9.503 10.122 1.00 89.81 100 ILE A CA 1
ATOM 750 C C . ILE A 1 100 ? 6.413 -9.761 8.686 1.00 89.81 100 ILE A C 1
ATOM 752 O O . ILE A 1 100 ? 7.220 -10.102 7.822 1.00 89.81 100 ILE A O 1
ATOM 756 N N . ALA A 1 101 ? 5.125 -9.546 8.410 1.00 88.00 101 ALA A N 1
ATOM 757 C CA . ALA A 1 101 ? 4.536 -9.715 7.086 1.00 88.00 101 ALA A CA 1
ATOM 758 C C . ALA A 1 101 ? 5.197 -8.797 6.051 1.00 88.00 101 ALA A C 1
ATOM 760 O O . ALA A 1 101 ? 5.476 -9.236 4.939 1.00 88.00 101 ALA A O 1
ATOM 761 N N . THR A 1 102 ? 5.516 -7.558 6.431 1.00 88.19 102 THR A N 1
ATOM 762 C CA . THR A 1 102 ? 6.250 -6.624 5.570 1.00 88.19 102 THR A CA 1
ATOM 763 C C . THR A 1 102 ? 7.635 -7.153 5.223 1.00 88.19 102 THR A C 1
ATOM 765 O O . THR A 1 102 ? 8.006 -7.154 4.054 1.00 88.19 102 THR A O 1
ATOM 768 N N . ILE A 1 103 ? 8.406 -7.608 6.215 1.00 89.69 103 ILE A N 1
ATOM 769 C CA . ILE A 1 103 ? 9.767 -8.113 5.984 1.00 89.69 103 ILE A CA 1
ATOM 770 C C . ILE A 1 103 ? 9.726 -9.331 5.058 1.00 89.69 103 ILE A C 1
ATOM 772 O O . ILE A 1 103 ? 10.499 -9.405 4.103 1.00 89.69 103 ILE A O 1
ATOM 776 N N . ILE A 1 104 ? 8.791 -10.255 5.298 1.00 90.44 104 ILE A N 1
ATOM 77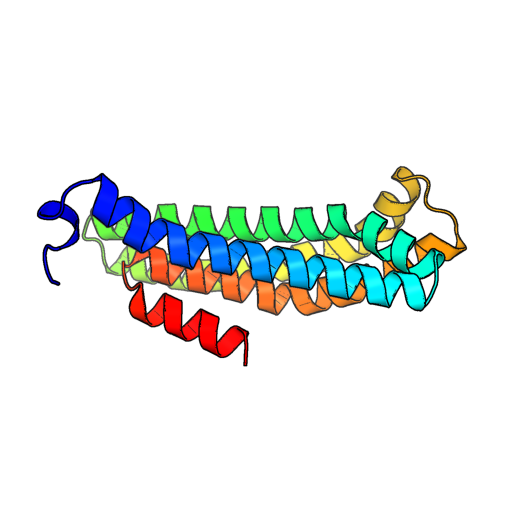7 C CA . ILE A 1 104 ? 8.588 -11.426 4.438 1.00 90.44 104 ILE A CA 1
ATOM 778 C C . ILE A 1 104 ? 8.234 -10.982 3.017 1.00 90.44 104 ILE A C 1
ATOM 780 O O . ILE A 1 104 ? 8.842 -11.465 2.064 1.00 90.44 104 ILE A O 1
ATOM 784 N N . LEU A 1 105 ? 7.302 -10.039 2.866 1.00 89.00 105 LEU A N 1
ATOM 785 C CA . LEU A 1 105 ? 6.889 -9.529 1.560 1.00 89.00 105 LEU A CA 1
ATOM 786 C C . LEU A 1 105 ? 8.016 -8.839 0.806 1.00 89.00 105 LEU A C 1
ATOM 788 O O . LEU A 1 105 ? 8.156 -9.055 -0.392 1.00 89.00 105 LEU A O 1
ATOM 792 N N . MET A 1 106 ? 8.827 -8.047 1.499 1.00 89.25 106 MET A N 1
ATOM 793 C CA . MET A 1 106 ? 9.981 -7.376 0.915 1.00 89.25 106 MET A CA 1
ATOM 794 C C . MET A 1 106 ? 11.003 -8.397 0.410 1.00 89.25 106 MET A C 1
ATOM 796 O O . MET A 1 106 ? 11.441 -8.311 -0.733 1.00 89.25 106 MET A O 1
ATOM 800 N N . ILE A 1 107 ? 11.349 -9.397 1.227 1.00 90.25 107 ILE A N 1
ATOM 801 C CA . ILE A 1 107 ? 12.310 -10.439 0.846 1.00 90.25 107 ILE A CA 1
ATOM 802 C C . ILE A 1 107 ? 11.768 -11.242 -0.339 1.00 90.25 107 ILE A C 1
ATOM 804 O O . ILE A 1 107 ? 12.407 -11.301 -1.388 1.00 90.25 107 ILE A O 1
ATOM 808 N N . VAL A 1 108 ? 10.573 -11.824 -0.204 1.00 90.19 108 VAL A N 1
ATOM 809 C CA . VAL A 1 108 ? 9.956 -12.644 -1.259 1.00 90.19 108 VAL A CA 1
ATOM 810 C C . VAL A 1 108 ? 9.778 -11.830 -2.537 1.00 90.19 108 VAL A C 1
ATOM 812 O O . VAL A 1 108 ? 10.083 -12.316 -3.621 1.00 90.19 108 VAL A O 1
ATOM 815 N N . GLY A 1 109 ? 9.344 -10.581 -2.410 1.00 87.50 109 GLY A N 1
ATOM 816 C CA . GLY A 1 109 ? 9.138 -9.661 -3.514 1.00 87.50 109 GLY A CA 1
ATOM 817 C C . GLY A 1 109 ? 10.405 -9.347 -4.300 1.00 87.50 109 GLY A C 1
ATOM 818 O O . GLY A 1 109 ? 10.404 -9.464 -5.526 1.00 87.50 109 GLY A O 1
ATOM 819 N N . LEU A 1 110 ? 11.507 -9.025 -3.617 1.00 87.25 110 LEU A N 1
ATOM 820 C CA . LEU A 1 110 ? 12.790 -8.736 -4.268 1.00 87.25 110 LEU A CA 1
ATOM 821 C C . LEU A 1 110 ? 13.340 -9.950 -5.030 1.00 87.25 110 LEU A C 1
ATOM 823 O O . LEU A 1 110 ? 13.839 -9.794 -6.143 1.00 87.25 110 LEU A O 1
ATOM 827 N N . PHE A 1 111 ? 13.194 -11.162 -4.485 1.00 88.75 111 PHE A N 1
ATOM 828 C CA . PHE A 1 111 ? 13.623 -12.387 -5.173 1.00 88.75 111 PHE A CA 1
ATOM 829 C C . PHE A 1 111 ? 12.661 -12.828 -6.286 1.00 88.75 111 PHE A C 1
ATOM 831 O O . PHE A 1 111 ? 13.101 -13.385 -7.291 1.00 88.75 111 PHE A O 1
ATOM 838 N N . ALA A 1 112 ? 11.359 -12.571 -6.139 1.00 88.19 112 ALA A N 1
ATOM 839 C CA . ALA A 1 112 ? 10.351 -12.949 -7.126 1.00 88.19 112 ALA A CA 1
ATOM 840 C C . ALA A 1 112 ? 10.279 -11.977 -8.313 1.00 88.19 112 ALA A C 1
ATOM 842 O O . ALA A 1 112 ? 9.924 -12.398 -9.411 1.00 88.19 112 ALA A O 1
ATOM 843 N N . THR A 1 113 ? 10.628 -10.699 -8.127 1.00 87.06 113 THR A N 1
ATOM 844 C CA . THR A 1 113 ? 10.490 -9.652 -9.158 1.00 87.06 113 THR A CA 1
ATOM 845 C C . THR A 1 113 ? 11.173 -10.007 -10.483 1.00 87.06 113 THR A C 1
ATOM 847 O O . THR A 1 113 ? 10.500 -9.946 -11.513 1.00 87.06 113 THR A O 1
ATOM 850 N N . PRO A 1 114 ? 12.451 -10.443 -10.518 1.00 86.56 114 PRO A N 1
ATOM 851 C CA . PRO A 1 114 ? 13.097 -10.807 -11.779 1.00 86.56 114 PRO A CA 1
ATOM 852 C C . PRO A 1 114 ? 12.392 -11.968 -12.489 1.00 86.56 114 PRO A C 1
ATOM 854 O O . PRO A 1 114 ? 12.270 -11.959 -13.711 1.00 86.56 114 PRO A O 1
ATOM 857 N N . TYR A 1 115 ? 11.895 -12.949 -11.728 1.00 87.75 115 TYR A N 1
ATOM 858 C CA . TYR A 1 115 ? 11.168 -14.093 -12.275 1.00 87.75 115 TYR A CA 1
ATOM 859 C C . TYR A 1 115 ? 9.797 -13.682 -12.825 1.00 87.75 115 TYR A C 1
ATOM 861 O O . TYR A 1 115 ? 9.440 -14.065 -13.937 1.00 87.75 115 TYR A O 1
ATOM 869 N N . LEU A 1 116 ? 9.053 -12.844 -12.097 1.00 87.00 116 LEU A N 1
ATOM 870 C CA . LEU A 1 116 ? 7.768 -12.308 -12.550 1.00 87.00 116 LEU A CA 1
ATOM 871 C C . LEU A 1 116 ? 7.924 -11.522 -13.857 1.00 87.00 116 LEU A C 1
ATOM 873 O O . LEU A 1 116 ? 7.169 -11.747 -14.798 1.00 87.00 116 LEU A O 1
ATOM 877 N N . LEU A 1 117 ? 8.949 -10.673 -13.958 1.00 86.75 117 LEU A N 1
ATOM 878 C CA . LEU A 1 117 ? 9.225 -9.905 -15.176 1.00 86.75 117 LEU A CA 1
ATOM 879 C C . LEU A 1 117 ? 9.634 -10.795 -16.361 1.00 86.75 117 LEU A C 1
ATOM 881 O O . LEU A 1 117 ? 9.268 -10.499 -17.499 1.00 86.75 117 LEU A O 1
ATOM 885 N N . GLN A 1 118 ? 10.336 -11.905 -16.111 1.00 85.88 118 GLN A N 1
ATOM 886 C CA . GLN A 1 118 ? 10.635 -12.901 -17.147 1.00 85.88 118 GLN A CA 1
ATOM 887 C C . GLN A 1 118 ? 9.372 -13.610 -17.646 1.00 85.88 118 GLN A C 1
ATOM 889 O O . GLN A 1 118 ? 9.196 -13.756 -18.855 1.00 85.88 118 GLN A O 1
ATOM 894 N N . VAL A 1 119 ? 8.476 -14.009 -16.738 1.00 86.94 119 VAL A N 1
ATOM 895 C CA . VAL A 1 119 ? 7.185 -14.636 -17.081 1.00 86.94 119 VAL A CA 1
ATOM 896 C C . VAL A 1 119 ? 6.293 -13.680 -17.878 1.00 86.94 119 VAL A C 1
ATOM 898 O O . VAL A 1 119 ? 5.536 -14.114 -18.739 1.00 86.94 119 VAL A O 1
ATOM 901 N N . MET A 1 120 ? 6.414 -12.375 -17.638 1.00 85.06 120 MET A N 1
ATOM 902 C CA . MET A 1 120 ? 5.715 -11.333 -18.393 1.00 85.06 120 MET A CA 1
ATOM 903 C C . MET A 1 120 ? 6.361 -11.019 -19.756 1.00 85.06 120 MET A C 1
ATOM 905 O O . MET A 1 120 ? 5.910 -10.097 -20.434 1.00 85.06 120 MET A O 1
ATOM 909 N N . ASN A 1 121 ? 7.402 -11.759 -20.166 1.00 86.12 121 ASN A N 1
ATOM 910 C CA . ASN A 1 121 ? 8.141 -11.555 -21.417 1.00 86.12 121 ASN A CA 1
ATOM 911 C C . ASN A 1 121 ? 8.673 -10.116 -21.589 1.00 86.12 121 ASN A C 1
ATOM 913 O O . ASN A 1 121 ? 8.685 -9.574 -22.696 1.00 86.12 121 ASN A O 1
ATOM 917 N N . ALA A 1 122 ? 9.134 -9.495 -20.498 1.00 83.81 122 ALA A N 1
ATOM 918 C CA . ALA A 1 122 ? 9.678 -8.143 -20.529 1.00 83.81 122 ALA A CA 1
ATOM 919 C C . ALA A 1 122 ? 10.987 -8.071 -21.354 1.00 83.81 122 ALA A C 1
ATOM 921 O O . ALA A 1 122 ? 11.913 -8.847 -21.091 1.00 83.81 122 ALA A O 1
ATOM 922 N N . PRO A 1 123 ? 11.114 -7.129 -22.310 1.00 86.69 123 PRO A N 1
ATOM 923 C CA . PRO A 1 123 ? 12.384 -6.830 -22.973 1.00 86.69 123 PRO A CA 1
ATOM 924 C C . PRO A 1 123 ? 13.485 -6.480 -21.961 1.00 86.69 123 PRO A C 1
ATOM 926 O O . PRO A 1 123 ? 13.204 -5.915 -20.905 1.00 86.69 123 PRO A O 1
ATOM 929 N N . SER A 1 124 ? 14.743 -6.817 -22.252 1.00 82.44 124 SER A N 1
ATOM 930 C CA . SER A 1 124 ? 15.847 -6.734 -21.277 1.00 82.44 124 SER A CA 1
ATOM 931 C C . SER A 1 124 ? 16.171 -5.308 -20.809 1.00 82.44 124 SER A C 1
ATOM 933 O O . SER A 1 124 ? 16.585 -5.110 -19.664 1.00 82.44 124 SER A O 1
ATOM 935 N N . ASP A 1 125 ? 15.963 -4.321 -21.673 1.00 84.00 125 ASP A N 1
ATOM 936 C CA . ASP A 1 125 ? 16.075 -2.888 -21.400 1.00 84.00 125 ASP A CA 1
ATOM 937 C C . ASP A 1 125 ? 14.948 -2.384 -20.483 1.00 84.00 125 ASP A C 1
ATOM 939 O O . ASP A 1 125 ? 15.207 -1.626 -19.547 1.00 84.00 125 ASP A O 1
ATOM 943 N N . VAL A 1 126 ? 13.722 -2.873 -20.680 1.00 87.56 126 VAL A N 1
ATOM 944 C CA . VAL A 1 126 ? 12.562 -2.559 -19.828 1.00 87.56 126 VAL A CA 1
ATOM 945 C C . V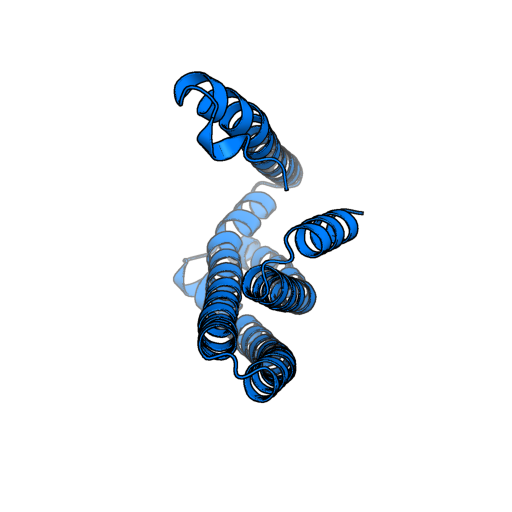AL A 1 126 ? 12.647 -3.282 -18.479 1.00 87.56 126 VAL A C 1
ATOM 947 O O . VAL A 1 126 ? 12.330 -2.702 -17.441 1.00 87.56 126 VAL A O 1
ATOM 950 N N . ALA A 1 127 ? 13.107 -4.535 -18.470 1.00 86.12 127 ALA A N 1
ATOM 951 C CA . ALA A 1 127 ? 13.183 -5.372 -17.276 1.00 86.12 127 ALA A CA 1
ATOM 952 C C . ALA A 1 127 ? 14.125 -4.788 -16.215 1.00 86.12 127 ALA A C 1
ATOM 954 O O . ALA A 1 127 ? 13.798 -4.830 -15.032 1.00 86.12 127 ALA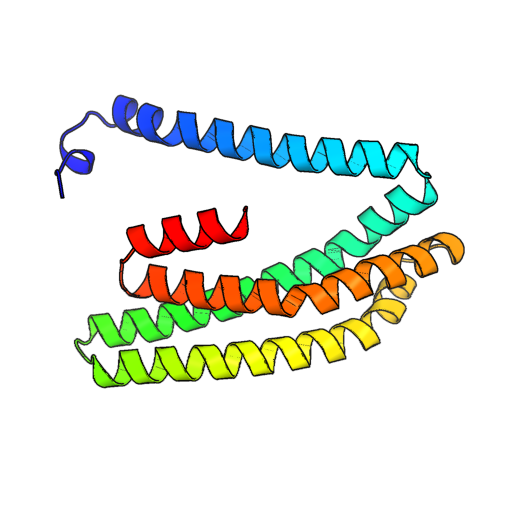 A O 1
ATOM 955 N N . LYS A 1 128 ? 15.261 -4.199 -16.618 1.00 87.88 128 LYS A N 1
ATOM 956 C CA . LYS A 1 128 ? 16.166 -3.514 -15.679 1.00 87.88 128 LYS A CA 1
ATOM 957 C C . LYS A 1 128 ? 15.479 -2.341 -14.982 1.00 87.88 128 LYS A C 1
ATOM 959 O O . LYS A 1 128 ? 15.459 -2.302 -13.757 1.00 87.88 128 LYS A O 1
ATOM 964 N N . LEU A 1 129 ? 14.850 -1.450 -15.753 1.00 88.12 129 LEU A N 1
ATOM 965 C CA . LEU A 1 129 ? 14.104 -0.320 -15.192 1.00 88.12 129 LEU A CA 1
ATOM 966 C C . LEU A 1 129 ? 12.946 -0.778 -14.298 1.00 88.12 129 LEU A C 1
ATOM 968 O O . LEU A 1 129 ? 12.702 -0.165 -13.264 1.00 88.12 129 LEU A O 1
ATOM 972 N N . ALA A 1 130 ? 12.249 -1.856 -14.666 1.00 86.81 130 ALA A N 1
ATOM 973 C CA . ALA A 1 130 ? 11.164 -2.405 -13.858 1.00 86.81 130 ALA A CA 1
ATOM 974 C C . ALA A 1 130 ? 11.673 -2.988 -12.529 1.00 86.81 130 ALA A C 1
ATOM 976 O O . ALA A 1 130 ? 11.038 -2.783 -11.496 1.00 86.81 130 ALA A O 1
ATOM 977 N N . ILE A 1 131 ? 12.833 -3.657 -12.514 1.00 88.62 131 ILE A N 1
ATOM 978 C CA . ILE A 1 131 ? 13.466 -4.130 -11.270 1.00 88.62 131 ILE A CA 1
ATOM 979 C C . ILE A 1 131 ? 13.816 -2.945 -10.366 1.00 88.62 131 ILE A C 1
ATOM 981 O O . ILE A 1 131 ? 13.498 -2.989 -9.176 1.00 88.62 131 ILE A O 1
ATOM 985 N N . ASP A 1 132 ? 14.412 -1.885 -10.915 1.00 88.94 132 ASP A N 1
ATOM 986 C CA . ASP A 1 132 ? 14.766 -0.687 -10.144 1.00 88.94 132 ASP A CA 1
ATOM 987 C C . ASP A 1 132 ? 13.513 -0.022 -9.549 1.00 88.94 132 ASP A C 1
ATOM 989 O O . ASP A 1 132 ? 13.454 0.234 -8.343 1.00 88.94 132 ASP A O 1
ATOM 993 N N . TYR A 1 133 ? 12.464 0.159 -10.362 1.00 87.25 133 TYR A N 1
ATOM 994 C CA . TYR A 1 133 ? 11.168 0.686 -9.915 1.00 87.25 133 TYR A CA 1
ATOM 995 C C . TYR A 1 133 ? 10.569 -0.155 -8.788 1.00 87.25 133 TYR A C 1
ATOM 997 O O . TYR A 1 133 ? 10.186 0.361 -7.736 1.00 87.25 133 TYR A O 1
ATOM 1005 N N . THR A 1 134 ? 10.508 -1.470 -8.989 1.00 87.75 134 THR A N 1
ATOM 1006 C CA . THR A 1 134 ? 9.871 -2.380 -8.036 1.00 87.75 134 THR A CA 1
ATOM 1007 C C . THR A 1 134 ? 10.678 -2.477 -6.737 1.00 87.75 134 THR A C 1
ATOM 1009 O O . THR A 1 134 ? 10.100 -2.560 -5.657 1.00 87.75 134 THR A O 1
ATOM 1012 N N . THR A 1 135 ? 12.008 -2.384 -6.803 1.00 87.44 135 THR A N 1
ATOM 1013 C CA . THR A 1 135 ? 12.881 -2.356 -5.617 1.00 87.44 135 THR A CA 1
ATOM 1014 C C . THR A 1 135 ? 12.596 -1.134 -4.744 1.00 87.44 135 THR A C 1
ATOM 1016 O O . THR A 1 135 ? 12.461 -1.265 -3.524 1.00 87.44 135 THR A O 1
ATOM 1019 N N . ILE A 1 136 ? 12.428 0.045 -5.355 1.00 87.69 136 ILE A N 1
ATOM 1020 C CA . ILE A 1 136 ? 12.046 1.272 -4.639 1.00 87.69 136 ILE A CA 1
ATOM 1021 C C . ILE A 1 136 ? 10.658 1.113 -3.997 1.00 87.69 136 ILE A C 1
ATOM 1023 O O . ILE A 1 136 ? 10.466 1.472 -2.833 1.00 87.69 136 ILE A O 1
ATOM 1027 N N . ILE A 1 137 ? 9.705 0.506 -4.710 1.00 87.31 137 ILE A N 1
ATOM 1028 C CA . ILE A 1 137 ? 8.365 0.205 -4.180 1.00 87.31 137 ILE A CA 1
ATOM 1029 C C . ILE A 1 137 ? 8.441 -0.750 -2.974 1.00 87.31 137 ILE A C 1
ATOM 1031 O O . ILE A 1 137 ? 7.755 -0.537 -1.970 1.00 87.31 137 ILE A O 1
ATOM 1035 N N . PHE A 1 138 ? 9.296 -1.776 -3.021 1.00 87.00 138 PHE A N 1
ATOM 1036 C CA . PHE A 1 138 ? 9.483 -2.707 -1.903 1.00 87.00 138 PHE A CA 1
ATOM 1037 C C . PHE A 1 138 ? 10.073 -2.035 -0.662 1.00 87.00 138 PHE A C 1
ATOM 1039 O O . PHE A 1 138 ? 9.631 -2.329 0.448 1.00 87.00 138 PHE A O 1
ATOM 1046 N N . LEU A 1 139 ? 10.987 -1.077 -0.828 1.00 84.38 139 LEU A N 1
ATOM 1047 C CA . LEU A 1 139 ? 11.482 -0.263 0.289 1.00 84.38 139 LEU A CA 1
ATOM 1048 C C . LEU A 1 139 ? 10.358 0.585 0.914 1.00 84.38 139 LEU A C 1
ATOM 1050 O O . LEU A 1 139 ? 10.263 0.685 2.137 1.00 84.38 139 LEU A O 1
ATOM 1054 N N . GLY A 1 140 ? 9.458 1.134 0.092 1.00 83.94 140 GLY A N 1
ATOM 1055 C CA . GLY A 1 140 ? 8.284 1.890 0.550 1.00 83.94 140 GLY A CA 1
ATOM 1056 C C . GLY A 1 140 ? 7.151 1.034 1.137 1.00 83.94 140 GLY A C 1
ATOM 1057 O O . GLY A 1 140 ? 6.273 1.553 1.831 1.00 83.94 140 GLY A O 1
ATOM 1058 N N . THR A 1 141 ? 7.171 -0.283 0.911 1.00 84.19 141 THR A N 1
ATOM 105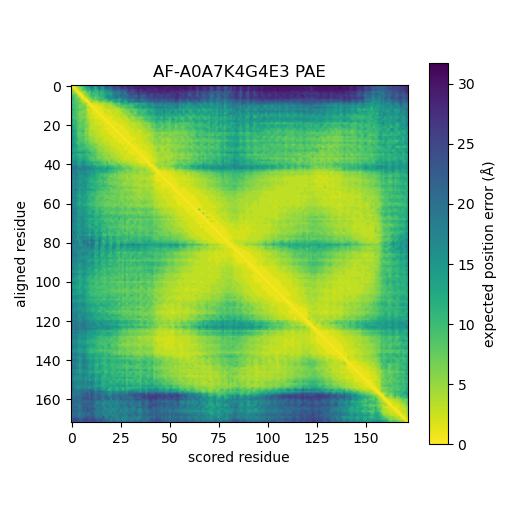9 C CA . THR A 1 141 ? 6.108 -1.210 1.341 1.00 84.19 141 THR A CA 1
ATOM 1060 C C . THR A 1 141 ? 5.943 -1.246 2.860 1.00 84.19 141 THR A C 1
ATOM 1062 O O . THR A 1 141 ? 4.828 -1.411 3.352 1.00 84.19 141 THR A O 1
ATOM 1065 N N . PHE A 1 142 ? 7.021 -1.009 3.610 1.00 81.94 142 PHE A N 1
ATOM 1066 C CA . PHE A 1 142 ? 6.981 -0.891 5.068 1.00 81.94 142 PHE A CA 1
ATOM 1067 C C . PHE A 1 142 ? 6.040 0.209 5.552 1.00 81.94 142 PHE A C 1
ATOM 1069 O O . PHE A 1 142 ? 5.135 -0.051 6.348 1.00 81.94 142 PHE A O 1
ATOM 1076 N N . SER A 1 143 ? 6.193 1.416 5.011 1.00 81.44 143 SER A N 1
ATOM 1077 C CA . SER A 1 143 ? 5.310 2.539 5.328 1.00 81.44 143 SER A CA 1
ATOM 1078 C C . SER A 1 143 ? 3.870 2.254 4.906 1.00 81.44 143 SER A C 1
ATOM 1080 O O . SER A 1 143 ? 2.928 2.619 5.613 1.00 81.44 143 SER A O 1
ATOM 1082 N N . PHE A 1 144 ? 3.691 1.548 3.787 1.00 81.00 144 PHE A N 1
ATOM 1083 C CA . PHE A 1 144 ? 2.376 1.196 3.261 1.00 81.00 144 PHE A CA 1
ATOM 1084 C C . PHE A 1 144 ? 1.633 0.226 4.189 1.00 81.00 144 PHE A C 1
ATOM 1086 O O . PHE A 1 144 ? 0.519 0.516 4.624 1.00 81.00 144 PHE A O 1
ATOM 1093 N N . ILE A 1 145 ? 2.252 -0.897 4.560 1.00 80.38 145 ILE A N 1
ATOM 1094 C CA . ILE A 1 145 ? 1.610 -1.930 5.388 1.00 80.38 145 ILE A CA 1
ATOM 1095 C C . ILE A 1 145 ? 1.332 -1.421 6.806 1.00 80.38 145 ILE A C 1
ATOM 1097 O O . ILE A 1 145 ? 0.263 -1.702 7.349 1.00 80.38 145 ILE A O 1
ATOM 1101 N N . ILE A 1 146 ? 2.233 -0.627 7.392 1.00 78.94 146 ILE A N 1
ATOM 1102 C CA . ILE A 1 146 ? 1.987 0.005 8.699 1.00 78.94 146 ILE A CA 1
ATOM 1103 C C . ILE A 1 146 ? 0.792 0.949 8.623 1.00 78.94 146 ILE A C 1
ATOM 1105 O O . ILE A 1 146 ? -0.093 0.888 9.479 1.00 78.94 146 ILE A O 1
ATOM 1109 N N . THR A 1 147 ? 0.727 1.771 7.574 1.00 78.50 147 THR A N 1
ATOM 1110 C CA . THR A 1 147 ? -0.424 2.640 7.326 1.00 78.50 147 THR A CA 1
ATOM 1111 C C . THR A 1 147 ? -1.703 1.810 7.219 1.00 78.50 147 THR A C 1
ATOM 1113 O O . THR A 1 147 ? -2.678 2.130 7.896 1.00 78.50 147 THR A O 1
ATOM 1116 N N . PHE A 1 148 ? -1.715 0.703 6.471 1.00 78.31 148 PHE A N 1
ATOM 1117 C CA . PHE A 1 148 ? -2.875 -0.197 6.394 1.00 78.31 148 PHE A CA 1
ATOM 1118 C C . PHE A 1 148 ? -3.263 -0.797 7.750 1.00 78.31 148 PHE A C 1
ATOM 1120 O O . PHE A 1 148 ? -4.447 -0.801 8.094 1.00 78.31 148 PHE A O 1
ATOM 1127 N N . ALA A 1 149 ? -2.296 -1.262 8.543 1.00 77.75 149 ALA A N 1
ATOM 1128 C CA . ALA A 1 149 ? -2.545 -1.825 9.867 1.00 77.75 149 ALA A CA 1
ATOM 1129 C C . ALA A 1 149 ? -3.132 -0.776 10.828 1.00 77.75 149 ALA A C 1
ATOM 1131 O O . ALA A 1 149 ? -4.147 -1.032 11.475 1.00 77.75 149 ALA A O 1
ATOM 1132 N N . MET A 1 150 ? -2.564 0.433 10.868 1.00 74.06 150 MET A N 1
ATOM 1133 C CA . MET A 1 150 ? -3.080 1.540 11.684 1.00 74.06 150 MET A CA 1
ATOM 1134 C C . MET A 1 150 ? -4.485 1.965 11.248 1.00 74.06 150 MET A C 1
ATOM 1136 O O . MET A 1 150 ? -5.374 2.108 12.088 1.00 74.06 150 MET A O 1
ATOM 1140 N N . ASN A 1 151 ? -4.708 2.114 9.941 1.00 75.62 151 ASN A N 1
ATOM 1141 C CA . ASN A 1 151 ? -6.024 2.421 9.380 1.00 75.62 151 ASN A CA 1
ATOM 1142 C C . ASN A 1 151 ? -7.059 1.353 9.767 1.00 75.62 151 ASN A C 1
ATOM 1144 O O . ASN A 1 151 ? -8.179 1.682 10.157 1.00 75.62 151 ASN A O 1
ATOM 1148 N N . SER A 1 152 ? -6.666 0.081 9.731 1.00 75.62 152 SER A N 1
ATOM 1149 C CA . SER A 1 152 ? -7.519 -1.047 10.111 1.00 75.62 152 SER A CA 1
ATOM 1150 C C . SER A 1 152 ? -7.868 -1.021 11.599 1.00 75.62 152 SER A C 1
ATOM 1152 O O . SER A 1 152 ? -9.035 -1.187 11.954 1.00 75.62 152 SER A O 1
ATOM 1154 N N . LEU A 1 153 ? -6.903 -0.731 12.479 1.00 75.56 153 LEU A N 1
ATOM 1155 C CA . LEU A 1 153 ? -7.138 -0.597 13.922 1.00 75.56 153 LEU A CA 1
ATOM 1156 C C . LEU A 1 153 ? -8.093 0.553 14.258 1.00 75.56 153 LEU A C 1
ATOM 1158 O O . LEU A 1 153 ? -9.024 0.361 15.039 1.00 75.56 153 LEU A O 1
ATOM 1162 N N . LEU A 1 154 ? -7.904 1.717 13.635 1.00 71.56 154 LEU A N 1
ATOM 1163 C CA . LEU A 1 154 ? -8.764 2.889 13.834 1.00 71.56 154 LEU A CA 1
ATOM 1164 C C . LEU A 1 154 ? -10.191 2.653 13.319 1.00 71.56 154 LEU A C 1
ATOM 1166 O O . LEU A 1 154 ? -11.157 3.028 13.983 1.00 71.56 154 LEU A O 1
ATOM 1170 N N . ASN A 1 155 ? -10.339 1.966 12.182 1.00 72.00 155 ASN A N 1
ATOM 1171 C CA . ASN A 1 155 ? -11.655 1.541 11.698 1.00 72.00 155 ASN A CA 1
ATOM 1172 C C . ASN A 1 155 ? -12.323 0.530 12.642 1.00 72.00 155 ASN A C 1
ATOM 1174 O O . ASN A 1 155 ? -13.535 0.584 12.832 1.00 72.00 155 ASN A O 1
ATOM 1178 N N . SER A 1 156 ? -11.549 -0.358 13.272 1.00 68.62 156 SER A N 1
ATOM 1179 C CA . SER A 1 156 ? -12.082 -1.404 14.162 1.00 68.62 156 SER A CA 1
ATOM 1180 C C . SER A 1 156 ? -12.681 -0.852 15.451 1.00 68.62 156 SER A C 1
ATOM 1182 O O . SER A 1 156 ? -13.633 -1.421 15.979 1.00 68.62 156 SER A O 1
ATOM 1184 N N . THR A 1 157 ? -12.118 0.242 15.969 1.00 66.19 157 THR A N 1
ATOM 1185 C CA . THR A 1 157 ? -12.585 0.913 17.191 1.00 66.19 157 THR A CA 1
ATOM 1186 C C . THR A 1 157 ? -13.698 1.931 16.927 1.00 66.19 157 THR A C 1
ATOM 1188 O O . THR A 1 157 ? -14.244 2.494 17.875 1.00 66.19 157 THR A O 1
ATOM 1191 N N . GLY A 1 158 ? -14.046 2.177 15.658 1.00 61.31 158 GLY A N 1
ATOM 1192 C CA . GLY A 1 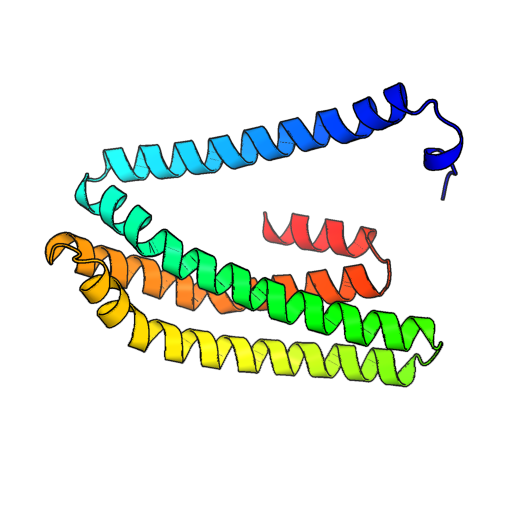158 ? -15.022 3.19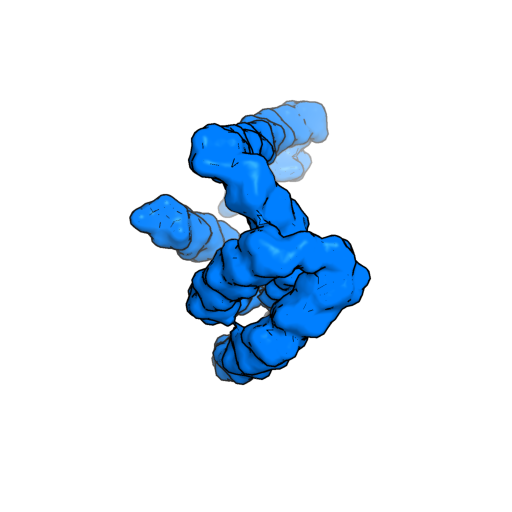1 15.253 1.00 61.31 158 GLY A CA 1
ATOM 1193 C C . GLY A 1 158 ? -14.499 4.632 15.313 1.00 61.31 158 GLY A C 1
ATOM 1194 O O . GLY A 1 158 ? -15.266 5.566 15.054 1.00 61.31 158 GLY A O 1
ATOM 1195 N N . ASP A 1 159 ? -13.211 4.846 15.614 1.00 60.50 159 ASP A N 1
ATOM 1196 C CA . ASP A 1 159 ? -12.600 6.178 15.660 1.00 60.50 159 ASP A CA 1
ATOM 1197 C C . ASP A 1 159 ? -12.174 6.659 14.262 1.00 60.50 159 ASP A C 1
ATOM 1199 O O . ASP A 1 159 ? -11.001 6.716 13.877 1.00 60.50 159 ASP A O 1
ATOM 1203 N N . THR A 1 160 ? -13.180 7.070 13.495 1.00 54.66 160 THR A N 1
ATOM 1204 C CA . THR A 1 160 ? -13.031 7.651 12.153 1.00 54.66 160 THR A CA 1
ATOM 1205 C C . THR A 1 160 ? -12.388 9.045 12.154 1.00 54.66 160 THR A C 1
ATOM 1207 O O . THR A 1 160 ? -11.941 9.515 11.104 1.00 54.66 160 THR A O 1
ATOM 1210 N N . LYS A 1 161 ? -12.304 9.732 13.305 1.00 47.16 161 LYS A N 1
ATOM 1211 C CA . LYS A 1 161 ? -11.676 11.064 13.395 1.00 47.16 161 LYS A CA 1
ATOM 1212 C C . LYS A 1 161 ? -10.158 10.956 13.420 1.00 47.16 161 LYS A C 1
ATOM 1214 O O . LYS A 1 161 ? -9.490 11.689 12.686 1.00 47.16 161 LYS A O 1
ATOM 1219 N N . THR A 1 162 ? -9.629 10.027 14.210 1.00 57.00 162 THR A N 1
ATOM 1220 C CA . THR A 1 162 ? -8.192 9.734 14.234 1.00 57.00 162 THR A CA 1
ATOM 1221 C C . THR A 1 162 ? -7.745 9.110 12.904 1.00 57.00 162 THR A C 1
ATOM 1223 O O . THR A 1 162 ? -6.699 9.494 12.383 1.00 57.00 162 THR A O 1
ATOM 1226 N N . PHE A 1 163 ? -8.585 8.268 12.281 1.00 55.31 163 PHE A N 1
ATOM 1227 C CA . PHE A 1 163 ? -8.371 7.719 10.928 1.00 55.31 163 PHE A CA 1
ATOM 1228 C C . PHE A 1 163 ? -8.148 8.815 9.876 1.00 55.31 163 PHE A C 1
ATOM 1230 O O . PHE A 1 163 ? -7.151 8.816 9.154 1.00 55.31 163 PHE A O 1
ATOM 1237 N N . ARG A 1 164 ? -9.044 9.810 9.839 1.00 49.88 164 ARG A N 1
ATOM 1238 C CA . ARG A 1 164 ? -8.936 10.950 8.920 1.00 49.88 164 ARG A CA 1
ATOM 1239 C C . ARG A 1 164 ? -7.634 11.727 9.128 1.00 49.88 164 ARG A C 1
ATOM 1241 O O . ARG A 1 164 ? -6.992 12.102 8.154 1.00 49.88 164 ARG A O 1
ATOM 1248 N N . ASN A 1 165 ? -7.249 11.985 10.379 1.00 51.09 165 ASN A N 1
ATOM 1249 C CA . ASN A 1 165 ? -6.053 12.775 10.676 1.00 51.09 165 ASN A CA 1
ATOM 1250 C C . ASN A 1 165 ? -4.755 12.021 10.325 1.00 51.09 165 ASN A C 1
ATOM 1252 O O . ASN A 1 165 ? -3.821 12.648 9.835 1.00 51.09 165 ASN A O 1
ATOM 1256 N N . ALA A 1 166 ? -4.707 10.695 10.503 1.00 56.66 166 ALA A N 1
ATOM 1257 C CA . ALA A 1 166 ? -3.561 9.875 10.099 1.00 56.66 166 ALA A CA 1
ATOM 1258 C C . ALA A 1 166 ? -3.345 9.903 8.576 1.00 56.66 166 ALA A C 1
ATOM 1260 O O . ALA A 1 166 ? -2.223 10.105 8.115 1.00 56.66 166 ALA A O 1
ATOM 1261 N N . LEU A 1 167 ? -4.424 9.789 7.792 1.00 56.94 167 LEU A N 1
ATOM 1262 C CA . LEU A 1 167 ? -4.354 9.897 6.332 1.00 56.94 167 LEU A CA 1
ATOM 1263 C C . LEU A 1 167 ? -3.896 11.286 5.872 1.00 56.94 167 LEU A C 1
ATOM 1265 O O . LEU A 1 167 ? -3.064 11.377 4.981 1.00 56.94 167 LEU A O 1
ATOM 1269 N N . VAL A 1 168 ? -4.378 12.364 6.500 1.00 50.56 168 VAL A N 1
ATOM 1270 C CA . VAL A 1 168 ? -3.953 13.735 6.157 1.00 50.56 168 VAL A CA 1
ATOM 1271 C C . VAL A 1 168 ? -2.460 13.949 6.423 1.00 50.56 168 VAL A C 1
ATOM 1273 O O . VAL A 1 168 ? -1.796 14.554 5.594 1.00 50.56 168 VAL A O 1
ATOM 1276 N N . ILE A 1 169 ? -1.916 13.414 7.521 1.00 53.88 169 ILE A N 1
ATOM 1277 C CA . ILE A 1 169 ? -0.472 13.483 7.814 1.00 53.88 169 ILE A CA 1
ATOM 1278 C C . ILE A 1 169 ? 0.341 12.625 6.835 1.00 53.88 169 ILE A C 1
ATOM 1280 O O . ILE A 1 169 ? 1.469 12.965 6.530 1.00 53.88 169 ILE A O 1
ATOM 1284 N N . SER A 1 170 ? -0.228 11.539 6.306 1.00 53.56 170 SER A N 1
ATOM 1285 C CA . SER A 1 170 ? 0.451 10.689 5.312 1.00 53.56 170 SER A CA 1
ATOM 1286 C C . SER A 1 170 ? 0.633 11.383 3.953 1.00 53.56 170 SER A C 1
ATOM 1288 O O . SER A 1 170 ? 1.470 10.965 3.160 1.00 53.56 170 SER A O 1
ATOM 1290 N N . PHE A 1 171 ? -0.193 12.394 3.666 1.00 41.75 171 PHE A N 1
ATOM 1291 C CA . PHE A 1 171 ? -0.175 13.175 2.426 1.00 41.75 171 PHE A CA 1
ATOM 1292 C C . PHE A 1 171 ? 0.676 14.456 2.515 1.00 41.75 171 PHE A C 1
ATOM 1294 O O . PHE A 1 171 ? 0.868 15.102 1.484 1.00 41.75 171 PHE A O 1
ATOM 1301 N N . VAL A 1 172 ? 1.138 14.837 3.714 1.00 37.03 172 VAL A N 1
ATOM 1302 C CA . VAL A 1 172 ? 1.958 16.036 3.986 1.00 37.03 172 VAL A CA 1
ATOM 1303 C C . VAL A 1 172 ? 3.388 15.618 4.284 1.00 37.03 172 VAL A C 1
ATOM 1305 O O . VAL A 1 172 ? 4.297 16.232 3.688 1.00 37.03 172 VAL A O 1
#

pLDDT: mean 80.23, std 11.73, range [37.03, 90.44]